Protein AF-A0A7S3K5I8-F1 (afdb_monomer_lite)

Sequence (157 aa):
KALQKANAELNGPHGTSAEDFRALAQNFQAIDLSEPVTDEIKFLVKHNAGICYMQAQDWRQAADSLNAAIDLKPDDSSLAPVQHDVGEALRQLEDYQGAEKAFERCMSMYDDSALPQHKYASLKGLVEAQIRQDKFDIALKNGDDLLTLAQTNDLPL

Structure (mmCIF, N/CA/C/O backbone):
data_AF-A0A7S3K5I8-F1
#
_entry.id   AF-A0A7S3K5I8-F1
#
loop_
_atom_site.group_PDB
_atom_site.id
_atom_site.type_symbol
_atom_site.label_atom_id
_atom_site.label_alt_id
_atom_site.label_comp_id
_atom_site.label_asym_id
_atom_site.label_entity_id
_atom_site.label_seq_id
_atom_site.pdbx_PDB_ins_code
_atom_site.Cartn_x
_atom_site.Cartn_y
_atom_site.Cartn_z
_atom_site.occupancy
_atom_site.B_iso_or_equiv
_atom_site.auth_seq_id
_atom_site.auth_comp_id
_atom_site.auth_asym_id
_atom_site.auth_atom_id
_atom_site.pdbx_PDB_model_num
ATOM 1 N N . LYS A 1 1 ? 20.338 -4.844 -15.526 1.00 81.81 1 LYS A N 1
ATOM 2 C CA . LYS A 1 1 ? 20.969 -3.518 -15.776 1.00 81.81 1 LYS A CA 1
ATOM 3 C C . LYS A 1 1 ? 19.973 -2.368 -15.600 1.00 81.81 1 LYS A C 1
ATOM 5 O O . LYS A 1 1 ? 20.269 -1.483 -14.815 1.00 81.81 1 LYS A O 1
ATOM 10 N N . ALA A 1 2 ? 18.801 -2.394 -16.250 1.00 89.19 2 ALA A N 1
ATOM 11 C CA . ALA A 1 2 ? 17.788 -1.336 -16.110 1.00 89.19 2 ALA A CA 1
ATOM 12 C C . ALA A 1 2 ? 17.287 -1.148 -14.661 1.00 89.19 2 ALA A C 1
ATOM 14 O O . ALA A 1 2 ? 17.374 -0.044 -14.141 1.00 89.19 2 ALA A O 1
ATOM 15 N N . LEU A 1 3 ? 16.911 -2.233 -13.967 1.00 91.75 3 LEU A N 1
ATOM 16 C CA . LEU A 1 3 ? 16.524 -2.179 -12.545 1.00 91.75 3 LEU A CA 1
ATOM 17 C C . LEU A 1 3 ? 17.611 -1.570 -11.643 1.00 91.75 3 LEU A C 1
ATOM 19 O O . LEU A 1 3 ? 17.323 -0.745 -10.787 1.00 91.75 3 LEU A O 1
ATOM 23 N N . GLN A 1 4 ? 18.878 -1.931 -11.858 1.00 92.75 4 GLN A N 1
ATOM 24 C CA . GLN A 1 4 ? 19.990 -1.369 -11.085 1.00 92.75 4 GLN A CA 1
ATOM 25 C C . GLN A 1 4 ? 20.123 0.145 -11.294 1.00 92.75 4 GLN A C 1
ATOM 27 O O . GLN A 1 4 ? 20.394 0.864 -10.339 1.00 92.75 4 GLN A O 1
ATOM 32 N N . LYS A 1 5 ? 19.919 0.627 -12.527 1.00 92.75 5 LYS A N 1
ATOM 33 C CA . LYS A 1 5 ? 19.929 2.058 -12.840 1.00 92.75 5 LYS A CA 1
ATOM 34 C C . LYS A 1 5 ? 18.771 2.782 -12.145 1.00 92.75 5 LYS A C 1
ATOM 36 O O . LYS A 1 5 ? 19.025 3.764 -11.463 1.00 92.75 5 LYS A O 1
ATOM 41 N N . ALA A 1 6 ? 17.547 2.261 -12.252 1.00 92.75 6 ALA A N 1
ATOM 42 C CA . ALA A 1 6 ? 16.378 2.843 -11.588 1.00 92.75 6 ALA A CA 1
ATOM 43 C C . ALA A 1 6 ? 16.550 2.886 -10.057 1.00 92.75 6 ALA A C 1
ATOM 45 O O . ALA A 1 6 ? 16.287 3.904 -9.427 1.00 92.75 6 ALA A O 1
ATOM 46 N N . ASN A 1 7 ? 17.106 1.827 -9.459 1.00 93.06 7 ASN A N 1
ATOM 47 C CA . ASN A 1 7 ? 17.434 1.814 -8.032 1.00 93.06 7 ASN A CA 1
ATOM 48 C C . ASN A 1 7 ? 18.534 2.822 -7.665 1.00 93.06 7 ASN A C 1
ATOM 50 O O . ASN A 1 7 ? 18.504 3.377 -6.571 1.00 93.06 7 ASN A O 1
ATOM 54 N N . ALA A 1 8 ? 19.519 3.050 -8.535 1.00 93.75 8 ALA A N 1
ATOM 55 C CA . ALA A 1 8 ? 20.555 4.050 -8.289 1.00 93.75 8 ALA A CA 1
ATOM 56 C C . ALA A 1 8 ? 19.997 5.479 -8.350 1.00 93.75 8 ALA A C 1
ATOM 58 O O . ALA A 1 8 ? 20.433 6.324 -7.579 1.00 93.75 8 ALA A O 1
ATOM 59 N N . GLU A 1 9 ? 19.029 5.736 -9.231 1.00 92.19 9 GLU A N 1
ATOM 60 C CA . GLU A 1 9 ? 18.313 7.015 -9.292 1.00 92.19 9 GLU A CA 1
ATOM 61 C C . GLU A 1 9 ? 17.446 7.221 -8.047 1.00 92.19 9 GLU A C 1
ATOM 63 O O . GLU A 1 9 ? 17.541 8.274 -7.428 1.00 92.19 9 GLU A O 1
ATOM 68 N N . LEU A 1 10 ? 16.692 6.198 -7.623 1.00 92.62 10 LEU A N 1
ATOM 69 C CA . LEU A 1 10 ? 15.864 6.242 -6.411 1.00 92.62 10 LEU A CA 1
ATOM 70 C C . LEU A 1 10 ? 16.678 6.468 -5.125 1.00 92.62 10 LEU A C 1
ATOM 72 O O . LEU A 1 10 ? 16.211 7.131 -4.215 1.00 92.62 10 LEU A O 1
ATOM 76 N N . ASN A 1 11 ? 17.885 5.906 -5.023 1.00 91.88 11 ASN A N 1
ATOM 77 C CA . ASN A 1 11 ? 18.753 6.100 -3.851 1.00 91.88 11 ASN A CA 1
ATOM 78 C C . ASN A 1 11 ? 19.731 7.278 -4.011 1.00 91.88 11 ASN A C 1
ATOM 80 O O . ASN A 1 11 ? 20.560 7.526 -3.133 1.00 91.88 11 ASN A O 1
ATOM 84 N N . GLY A 1 12 ? 19.705 7.942 -5.165 1.00 91.00 12 GLY A N 1
ATOM 85 C CA . GLY A 1 12 ? 20.601 9.031 -5.519 1.00 91.00 12 GLY A CA 1
ATOM 86 C C . GLY A 1 12 ? 19.991 10.405 -5.241 1.00 91.00 12 GLY A C 1
ATOM 87 O O . GLY A 1 12 ? 18.906 10.517 -4.678 1.00 91.00 12 GLY A O 1
ATOM 88 N N . PRO A 1 13 ? 20.679 11.486 -5.643 1.00 86.12 13 PRO A N 1
ATOM 89 C CA . PRO A 1 13 ? 20.098 12.817 -5.594 1.00 86.12 13 PRO A CA 1
ATOM 90 C C . PRO A 1 13 ? 18.950 12.921 -6.605 1.00 86.12 13 PRO A C 1
ATOM 92 O O . PRO A 1 13 ? 19.171 12.969 -7.815 1.00 86.12 13 PRO A O 1
ATOM 95 N N . HIS A 1 14 ? 17.732 12.999 -6.091 1.00 87.19 14 HIS A N 1
ATOM 96 C CA . HIS A 1 14 ? 16.523 13.370 -6.815 1.00 87.19 14 HIS A CA 1
ATOM 97 C C . HIS A 1 14 ? 15.796 14.456 -6.011 1.00 87.19 14 HIS A C 1
ATOM 99 O O . HIS A 1 14 ? 16.053 14.632 -4.816 1.00 87.19 14 HIS A O 1
ATOM 105 N N . GLY A 1 15 ? 14.918 15.228 -6.648 1.00 85.56 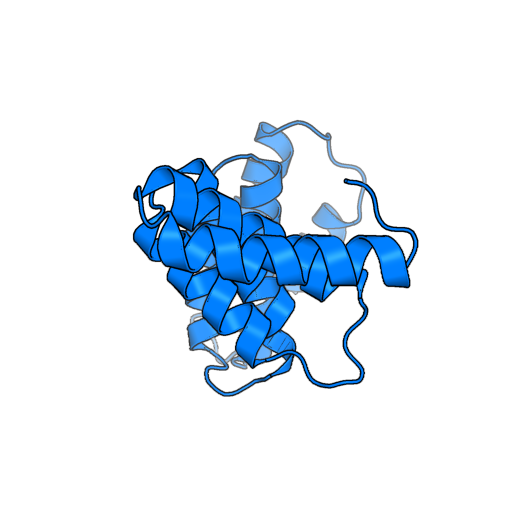15 GLY A N 1
ATOM 106 C CA . GLY A 1 15 ? 14.075 16.153 -5.897 1.00 85.56 15 GLY A CA 1
ATOM 107 C C . GLY A 1 15 ? 13.060 15.393 -5.033 1.00 85.56 15 GLY A C 1
ATOM 108 O O . GLY A 1 15 ? 12.836 14.195 -5.207 1.00 85.56 15 GLY A O 1
ATOM 109 N N . THR A 1 16 ? 12.476 16.072 -4.051 1.00 90.62 16 THR A N 1
ATOM 110 C CA . THR A 1 16 ? 11.491 15.478 -3.132 1.00 90.62 16 THR A CA 1
ATOM 111 C C . THR A 1 16 ? 10.058 15.852 -3.502 1.00 90.62 16 THR A C 1
ATOM 113 O O . THR A 1 16 ? 9.157 15.717 -2.675 1.00 90.62 16 THR A O 1
ATOM 116 N N . SER A 1 17 ? 9.838 16.393 -4.704 1.00 95.75 17 SER A N 1
ATOM 117 C CA . SER A 1 17 ? 8.501 16.758 -5.160 1.00 95.75 17 SER A CA 1
ATOM 118 C C . SER A 1 17 ? 7.729 15.528 -5.637 1.00 95.75 17 SER A C 1
ATOM 120 O O . SER A 1 17 ? 8.306 14.514 -6.032 1.00 95.75 17 SER A O 1
ATOM 122 N N . ALA A 1 18 ? 6.401 15.635 -5.664 1.00 94.88 18 ALA A N 1
ATOM 123 C CA . ALA A 1 18 ? 5.556 14.588 -6.226 1.00 94.88 18 ALA A CA 1
ATOM 124 C C . ALA A 1 18 ? 5.870 14.304 -7.710 1.00 94.88 18 ALA A C 1
ATOM 126 O O . ALA A 1 18 ? 5.710 13.177 -8.174 1.00 94.88 18 ALA A O 1
ATOM 127 N N . GLU A 1 19 ? 6.338 15.307 -8.459 1.00 96.50 19 GLU A N 1
ATOM 128 C CA . GLU A 1 19 ? 6.742 15.147 -9.859 1.00 96.50 19 GLU A CA 1
ATOM 129 C C . GLU A 1 19 ? 8.017 14.308 -9.990 1.00 96.50 19 GLU A C 1
ATOM 131 O O . GLU A 1 19 ? 8.074 13.427 -10.848 1.00 96.50 19 GLU A O 1
ATOM 136 N N . ASP A 1 20 ? 8.992 14.511 -9.099 1.00 95.94 20 ASP A N 1
ATOM 137 C CA . ASP A 1 20 ? 10.231 13.725 -9.069 1.00 95.94 20 ASP A CA 1
ATOM 138 C C . ASP A 1 20 ? 9.936 12.247 -8.793 1.00 95.94 20 ASP A C 1
ATOM 140 O O . ASP A 1 20 ? 10.411 11.358 -9.504 1.00 95.94 20 ASP A O 1
ATOM 144 N N . PHE A 1 21 ? 9.087 11.974 -7.800 1.00 97.62 21 PHE A N 1
ATOM 145 C CA . PHE A 1 21 ? 8.676 10.609 -7.482 1.00 97.62 21 PHE A CA 1
ATOM 146 C C . PHE A 1 21 ? 7.849 9.971 -8.602 1.00 97.62 21 PHE A C 1
ATOM 148 O O . PHE A 1 21 ? 8.050 8.796 -8.914 1.00 97.62 21 PHE A O 1
ATOM 155 N N . ARG A 1 22 ? 6.978 10.733 -9.276 1.00 97.69 22 ARG A N 1
ATOM 156 C CA . ARG A 1 22 ? 6.248 10.233 -10.451 1.00 97.69 22 ARG A CA 1
ATOM 157 C C . ARG A 1 22 ? 7.209 9.860 -11.584 1.00 97.69 22 ARG A C 1
ATOM 159 O O . ARG A 1 22 ? 7.020 8.820 -12.212 1.00 97.69 22 ARG A O 1
ATOM 166 N N . ALA A 1 23 ? 8.252 10.653 -11.820 1.00 97.00 23 ALA A N 1
ATOM 167 C CA . ALA A 1 23 ? 9.271 10.338 -12.820 1.00 97.00 23 ALA A CA 1
ATOM 168 C C . ALA A 1 23 ? 10.051 9.056 -12.466 1.00 97.00 23 ALA A C 1
ATOM 170 O O . ALA A 1 23 ? 10.243 8.194 -13.324 1.00 97.00 23 ALA A O 1
ATOM 171 N N . LEU A 1 24 ? 10.433 8.873 -11.196 1.00 97.50 24 LEU A N 1
ATOM 172 C CA . LEU A 1 24 ? 11.069 7.633 -10.729 1.00 97.50 24 LEU A CA 1
ATOM 173 C C . LEU A 1 24 ? 10.155 6.414 -10.924 1.00 97.50 24 LEU A C 1
ATOM 175 O O . LEU A 1 24 ? 10.603 5.377 -11.418 1.00 97.50 24 LEU A O 1
ATOM 179 N N . ALA A 1 25 ? 8.865 6.543 -10.606 1.00 97.81 25 ALA A N 1
ATOM 180 C CA . ALA A 1 25 ? 7.884 5.481 -10.814 1.00 97.81 25 ALA A CA 1
ATOM 181 C C . ALA A 1 25 ? 7.778 5.079 -12.297 1.00 97.81 25 ALA A C 1
ATOM 183 O O . ALA A 1 25 ? 7.777 3.891 -12.630 1.00 97.81 25 ALA A O 1
ATOM 184 N N . GLN A 1 26 ? 7.765 6.066 -13.196 1.00 97.12 26 GLN A N 1
ATOM 185 C CA . GLN A 1 26 ? 7.759 5.845 -14.643 1.00 97.12 26 GLN A CA 1
ATOM 186 C C . GLN A 1 26 ? 9.040 5.153 -15.128 1.00 97.12 26 GLN A C 1
ATOM 188 O O . GLN A 1 26 ? 8.963 4.272 -15.986 1.00 97.12 26 GLN A O 1
ATOM 193 N N . ASN A 1 27 ? 10.204 5.468 -14.548 1.00 96.75 27 ASN A N 1
ATOM 194 C CA . ASN A 1 27 ? 11.457 4.777 -14.866 1.00 96.75 27 ASN A CA 1
ATOM 195 C C . ASN A 1 27 ? 11.400 3.289 -14.497 1.00 96.75 27 ASN A C 1
ATOM 197 O O . ASN A 1 27 ? 11.899 2.460 -15.260 1.00 96.75 27 ASN A O 1
ATOM 201 N N . PHE A 1 28 ? 10.769 2.932 -13.372 1.00 97.62 28 PHE A N 1
ATOM 202 C CA . PHE A 1 28 ? 10.520 1.530 -13.027 1.00 97.62 28 PHE A CA 1
ATOM 203 C C . PHE A 1 28 ? 9.539 0.865 -14.000 1.00 97.62 28 PHE A C 1
ATOM 205 O O . PHE A 1 28 ? 9.824 -0.225 -14.492 1.00 97.62 28 PHE A O 1
ATOM 212 N N . GLN A 1 29 ? 8.418 1.514 -14.328 1.00 95.75 29 GLN A N 1
ATOM 213 C CA . GLN A 1 29 ? 7.423 0.964 -15.261 1.00 95.75 29 GLN A CA 1
ATOM 214 C C . GLN A 1 29 ? 7.957 0.784 -16.691 1.00 95.75 29 GLN A C 1
ATOM 216 O O . GLN A 1 29 ? 7.497 -0.105 -17.404 1.00 95.75 29 GLN A O 1
ATOM 221 N N . ALA A 1 30 ? 8.938 1.589 -17.107 1.00 95.69 30 ALA A N 1
ATOM 222 C CA . ALA A 1 30 ? 9.585 1.484 -18.414 1.00 95.69 30 ALA A CA 1
ATOM 223 C C . ALA A 1 30 ? 10.592 0.323 -18.521 1.00 95.69 30 ALA A C 1
ATOM 225 O O . ALA A 1 30 ? 11.150 0.091 -19.596 1.00 95.69 30 ALA A O 1
ATOM 226 N N . ILE A 1 31 ? 10.866 -0.400 -17.428 1.00 95.12 31 ILE A N 1
ATOM 227 C CA . ILE A 1 31 ? 11.729 -1.582 -17.464 1.00 95.12 31 ILE A CA 1
ATOM 228 C C . ILE A 1 31 ? 11.019 -2.680 -18.256 1.00 95.12 31 ILE A C 1
ATOM 230 O O . ILE A 1 31 ? 9.945 -3.141 -17.880 1.00 95.12 31 ILE A O 1
ATOM 234 N N . ASP A 1 32 ? 11.657 -3.133 -19.331 1.00 93.75 32 ASP A N 1
ATOM 235 C CA . ASP A 1 32 ? 11.181 -4.270 -20.109 1.00 93.75 32 ASP A CA 1
ATOM 236 C C . ASP A 1 32 ? 11.267 -5.567 -19.285 1.00 93.75 32 ASP A C 1
ATOM 238 O O . ASP A 1 32 ? 12.345 -5.978 -18.845 1.00 93.75 32 ASP A O 1
ATOM 242 N N . LEU A 1 33 ? 10.108 -6.187 -19.063 1.00 92.19 33 LEU A N 1
ATOM 243 C CA . LEU A 1 33 ? 9.934 -7.449 -18.338 1.00 92.19 33 LEU A CA 1
ATOM 244 C C . LEU A 1 33 ? 9.543 -8.610 -19.275 1.00 92.19 33 LEU A C 1
ATOM 246 O O . LEU A 1 33 ? 9.103 -9.650 -18.786 1.00 92.19 33 LEU A O 1
ATOM 250 N N . SER A 1 34 ? 9.639 -8.421 -20.600 1.00 86.81 34 SER A N 1
ATOM 251 C CA . SER A 1 34 ? 9.285 -9.433 -21.609 1.00 86.81 34 SER A CA 1
ATOM 252 C C . SER A 1 34 ? 10.371 -10.494 -21.815 1.00 86.81 34 SER A C 1
ATOM 254 O O . SER A 1 34 ? 10.059 -11.651 -22.099 1.00 86.81 34 SER A O 1
ATOM 256 N N . GLU A 1 35 ? 11.636 -10.125 -21.615 1.00 83.56 35 GLU A N 1
ATOM 257 C CA . GLU A 1 35 ? 12.758 -11.061 -21.522 1.00 83.56 35 GLU A CA 1
ATOM 258 C C . GLU A 1 35 ? 12.624 -11.943 -20.263 1.00 83.56 35 GLU A C 1
ATOM 260 O O . GLU A 1 35 ? 12.002 -11.525 -19.282 1.00 83.56 35 GLU A O 1
ATOM 265 N N . PRO A 1 36 ? 13.205 -13.160 -20.232 1.00 82.56 36 PRO A N 1
ATOM 266 C CA . PRO A 1 36 ? 13.068 -14.067 -19.097 1.00 82.56 36 PRO A CA 1
ATOM 267 C C . PRO A 1 36 ? 13.690 -13.470 -17.825 1.00 82.56 36 PRO A C 1
ATOM 269 O O . PRO A 1 36 ? 14.897 -13.537 -17.591 1.00 82.56 36 PRO A O 1
ATOM 272 N N . VAL A 1 37 ? 12.828 -12.901 -16.983 1.00 91.25 37 VAL A N 1
ATOM 273 C CA . VAL A 1 37 ? 13.130 -12.379 -15.648 1.00 91.25 37 VAL A CA 1
ATOM 274 C C . VAL A 1 37 ? 12.323 -13.138 -14.600 1.00 91.25 37 VAL A C 1
ATOM 276 O O . VAL A 1 37 ? 11.195 -13.570 -14.846 1.00 91.25 37 VAL A O 1
ATOM 279 N N . THR A 1 38 ? 12.907 -13.307 -13.417 1.00 94.12 38 THR A N 1
ATOM 280 C CA . THR A 1 38 ? 12.249 -13.985 -12.296 1.00 94.12 38 THR A CA 1
ATOM 281 C C . THR A 1 38 ? 11.090 -13.151 -11.754 1.00 94.12 38 THR A C 1
ATOM 283 O O . THR A 1 38 ? 11.093 -11.921 -11.861 1.00 94.12 38 THR A O 1
ATOM 286 N N . ASP A 1 39 ? 10.122 -13.804 -11.113 1.00 93.00 39 ASP A N 1
ATOM 287 C CA . ASP A 1 39 ? 9.018 -13.101 -10.450 1.00 93.00 39 ASP A CA 1
ATOM 288 C C . ASP A 1 39 ? 9.511 -12.204 -9.308 1.00 93.00 39 ASP A C 1
ATOM 290 O O . ASP A 1 39 ? 8.927 -11.156 -9.066 1.00 93.00 39 ASP A O 1
ATOM 294 N N . GLU A 1 40 ? 10.666 -12.519 -8.711 1.00 93.00 40 GLU A N 1
ATOM 295 C CA . GLU A 1 40 ? 11.382 -11.624 -7.795 1.00 93.00 40 GLU A CA 1
ATOM 296 C C . GLU A 1 40 ? 11.719 -10.273 -8.441 1.00 93.00 40 GLU A C 1
ATOM 298 O O . GLU A 1 40 ? 11.456 -9.215 -7.878 1.00 93.00 40 GLU A O 1
ATOM 303 N N . ILE A 1 41 ? 12.283 -10.283 -9.652 1.00 94.12 41 ILE A N 1
ATOM 304 C CA . ILE A 1 41 ? 12.645 -9.045 -10.352 1.00 94.12 41 ILE A CA 1
ATOM 305 C C . ILE A 1 41 ? 11.385 -8.267 -10.729 1.00 94.12 41 ILE A C 1
ATOM 307 O O . ILE A 1 41 ? 11.340 -7.051 -10.539 1.00 94.12 41 ILE A O 1
ATOM 311 N N . LYS A 1 42 ? 10.355 -8.954 -11.237 1.00 96.19 42 LYS A N 1
ATOM 312 C CA . LYS A 1 42 ? 9.072 -8.317 -11.565 1.00 96.19 42 LYS A CA 1
ATOM 313 C C . LYS A 1 42 ? 8.430 -7.703 -10.318 1.00 96.19 42 LYS A C 1
ATOM 315 O O . LYS A 1 42 ? 7.898 -6.599 -10.404 1.00 96.19 42 LYS A O 1
ATOM 320 N N . PHE A 1 43 ? 8.526 -8.388 -9.177 1.00 96.31 43 PHE A N 1
ATOM 321 C CA . PHE A 1 43 ? 8.026 -7.927 -7.889 1.00 96.31 43 PHE A CA 1
ATOM 322 C C . PHE A 1 43 ? 8.719 -6.629 -7.497 1.00 96.31 43 PHE A C 1
ATOM 324 O O . PHE A 1 43 ? 8.046 -5.623 -7.311 1.00 96.31 43 PHE A O 1
ATOM 331 N N . LEU A 1 44 ? 10.056 -6.617 -7.465 1.00 96.00 44 LEU A N 1
ATOM 332 C CA . LEU A 1 44 ? 10.834 -5.436 -7.084 1.00 96.00 44 LEU A CA 1
ATOM 333 C C . LEU A 1 44 ? 10.535 -4.231 -7.980 1.00 96.00 44 LEU A C 1
ATOM 335 O O . LEU A 1 44 ? 10.399 -3.116 -7.484 1.00 96.00 44 LEU A O 1
ATOM 339 N N . VAL A 1 45 ? 10.399 -4.446 -9.291 1.00 97.56 45 VAL A N 1
ATOM 340 C CA . VAL A 1 45 ? 10.057 -3.377 -10.240 1.00 97.56 45 VAL A CA 1
ATOM 341 C C . VAL A 1 45 ? 8.686 -2.776 -9.924 1.00 97.56 45 VAL A C 1
ATOM 343 O O . VAL A 1 45 ? 8.562 -1.557 -9.814 1.00 97.56 45 VAL A O 1
ATOM 346 N N . LYS A 1 46 ? 7.662 -3.617 -9.755 1.00 98.19 46 LYS A N 1
ATOM 347 C CA . LYS A 1 46 ? 6.286 -3.170 -9.493 1.00 98.19 46 LYS A CA 1
ATOM 348 C C . LYS A 1 46 ? 6.132 -2.551 -8.107 1.00 98.19 46 LYS A C 1
ATOM 350 O O . LYS A 1 46 ? 5.523 -1.494 -7.976 1.00 98.19 46 LYS A O 1
ATOM 355 N N . HIS A 1 47 ? 6.743 -3.165 -7.100 1.00 98.19 47 HIS A N 1
ATOM 356 C CA . HIS A 1 47 ? 6.772 -2.666 -5.734 1.00 98.19 47 HIS A CA 1
ATOM 357 C C . HIS A 1 47 ? 7.418 -1.279 -5.671 1.00 98.19 47 HIS A C 1
ATOM 359 O O . HIS A 1 47 ? 6.799 -0.338 -5.185 1.00 98.19 47 HIS A O 1
ATOM 365 N N . ASN A 1 48 ? 8.616 -1.107 -6.242 1.00 98.25 48 ASN A N 1
ATOM 366 C CA . ASN A 1 48 ? 9.311 0.182 -6.205 1.00 98.25 48 ASN A CA 1
ATOM 367 C C . ASN A 1 48 ? 8.565 1.272 -6.985 1.00 98.25 48 ASN A C 1
ATOM 369 O O . ASN A 1 48 ? 8.523 2.414 -6.527 1.00 98.25 48 ASN A O 1
ATOM 373 N N . ALA A 1 49 ? 7.930 0.931 -8.114 1.00 98.44 49 ALA A N 1
ATOM 374 C CA . ALA A 1 49 ? 7.028 1.852 -8.802 1.00 98.44 49 ALA A CA 1
ATOM 375 C C . ALA A 1 49 ? 5.862 2.276 -7.893 1.00 98.44 49 A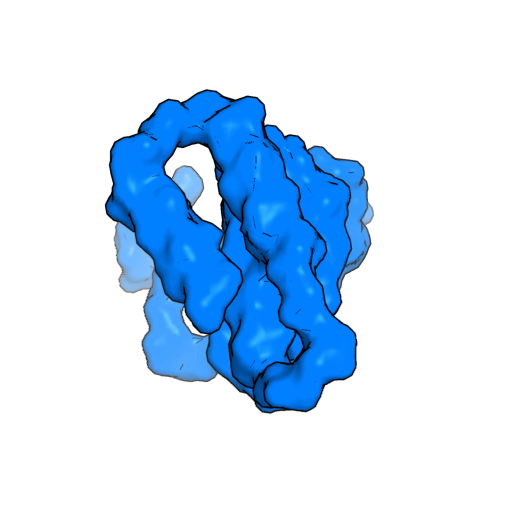LA A C 1
ATOM 377 O O . ALA A 1 49 ? 5.584 3.466 -7.774 1.00 98.44 49 ALA A O 1
ATOM 378 N N . GLY A 1 50 ? 5.230 1.318 -7.209 1.00 98.56 50 GLY A N 1
ATOM 379 C CA . GLY A 1 50 ? 4.150 1.564 -6.255 1.00 98.56 50 GLY A CA 1
ATOM 380 C C . GLY A 1 50 ? 4.552 2.502 -5.118 1.00 98.56 50 GLY A C 1
ATOM 381 O O . GLY A 1 50 ? 3.864 3.490 -4.878 1.00 98.56 50 GLY A O 1
ATOM 382 N N . ILE A 1 51 ? 5.706 2.268 -4.487 1.00 98.50 51 ILE A N 1
ATOM 383 C CA . ILE A 1 51 ? 6.243 3.151 -3.439 1.00 98.50 51 ILE A CA 1
ATOM 384 C C . ILE A 1 51 ? 6.514 4.560 -3.976 1.00 98.50 51 ILE A C 1
ATOM 386 O O . ILE A 1 51 ? 6.167 5.544 -3.327 1.00 98.50 51 ILE A O 1
ATOM 390 N N . CYS A 1 52 ? 7.086 4.689 -5.175 1.00 98.38 52 CYS A N 1
ATOM 391 C CA . CYS A 1 52 ? 7.285 6.002 -5.788 1.00 98.38 52 CYS A CA 1
ATOM 392 C C . CYS A 1 52 ? 5.942 6.711 -6.039 1.00 98.38 52 CYS A C 1
ATOM 394 O O . CYS A 1 52 ? 5.808 7.896 -5.748 1.00 98.38 52 CYS A O 1
ATOM 396 N N . TYR A 1 53 ? 4.913 5.995 -6.495 1.00 98.75 53 TYR A N 1
ATOM 397 C CA . TYR A 1 53 ? 3.576 6.569 -6.649 1.00 98.75 53 TYR A CA 1
ATOM 398 C C . TYR A 1 53 ? 2.923 6.961 -5.317 1.00 98.75 53 TYR A C 1
ATOM 400 O O . TYR A 1 53 ? 2.260 7.997 -5.275 1.00 98.75 53 TYR A O 1
ATOM 408 N N . MET A 1 54 ? 3.162 6.222 -4.226 1.00 98.56 54 MET A N 1
ATOM 409 C CA . MET A 1 54 ? 2.738 6.628 -2.876 1.00 98.56 54 MET A CA 1
ATOM 410 C C . MET A 1 54 ? 3.346 7.980 -2.491 1.00 98.56 54 MET A C 1
ATOM 412 O O . MET A 1 54 ? 2.634 8.883 -2.060 1.00 98.56 54 MET A O 1
ATOM 416 N N . GLN A 1 55 ? 4.654 8.156 -2.709 1.00 98.12 55 GLN A N 1
ATOM 417 C CA . GLN A 1 55 ? 5.344 9.424 -2.435 1.00 98.12 55 GLN A CA 1
ATOM 418 C C . GLN A 1 55 ? 4.871 10.558 -3.358 1.00 98.12 55 GLN A C 1
ATOM 420 O O . GLN A 1 55 ? 4.821 11.718 -2.955 1.00 98.12 55 GLN A O 1
ATOM 425 N N . ALA A 1 56 ? 4.468 10.226 -4.586 1.00 98.12 56 ALA A N 1
ATOM 426 C CA . ALA A 1 56 ? 3.853 11.162 -5.522 1.00 98.12 56 ALA A CA 1
ATOM 427 C C . ALA A 1 56 ? 2.375 11.475 -5.217 1.00 98.12 56 ALA A C 1
ATOM 429 O O . ALA A 1 56 ? 1.772 12.275 -5.937 1.00 98.12 56 ALA A O 1
ATOM 430 N N . GLN A 1 57 ? 1.787 10.840 -4.194 1.00 98.06 57 GLN A N 1
ATOM 431 C CA . GLN A 1 57 ? 0.355 10.883 -3.874 1.00 98.06 57 GLN A CA 1
ATOM 432 C C . GLN A 1 57 ? -0.545 10.467 -5.052 1.00 98.06 57 GLN A C 1
ATOM 434 O O . GLN A 1 57 ? -1.703 10.870 -5.159 1.00 98.06 57 GLN A O 1
ATOM 439 N N . ASP A 1 58 ? -0.013 9.647 -5.959 1.00 98.50 58 ASP A N 1
ATOM 440 C CA . ASP A 1 58 ? -0.739 9.082 -7.092 1.00 98.50 58 ASP A CA 1
ATOM 441 C C . ASP A 1 58 ? -1.345 7.739 -6.674 1.00 98.50 58 ASP A C 1
ATOM 443 O O . ASP A 1 58 ? -0.914 6.655 -7.071 1.00 98.50 58 ASP A O 1
ATOM 447 N N . TRP A 1 59 ? -2.326 7.823 -5.779 1.00 98.62 59 TRP A N 1
ATOM 448 C CA . TRP A 1 59 ? -2.855 6.678 -5.039 1.00 98.62 59 TRP A CA 1
ATOM 449 C C . TRP A 1 59 ? -3.400 5.569 -5.940 1.00 98.62 59 TRP A C 1
ATOM 451 O O . TRP A 1 59 ? -3.283 4.388 -5.623 1.00 98.62 59 TRP A O 1
ATOM 461 N N . ARG A 1 60 ? -3.959 5.934 -7.100 1.00 98.69 60 ARG A N 1
ATOM 462 C CA . ARG A 1 60 ? -4.461 4.963 -8.077 1.00 98.69 60 ARG A CA 1
ATOM 463 C C . ARG A 1 60 ? -3.323 4.136 -8.666 1.00 98.69 60 ARG A C 1
ATOM 465 O O . ARG A 1 60 ? -3.384 2.913 -8.618 1.00 98.69 60 ARG A O 1
ATOM 472 N N . GLN A 1 61 ? -2.275 4.793 -9.164 1.00 98.69 61 GLN A N 1
ATOM 473 C CA . GLN A 1 61 ? -1.111 4.103 -9.723 1.00 98.69 61 GLN A CA 1
ATOM 474 C C . GLN A 1 61 ? -0.326 3.331 -8.657 1.00 98.69 61 GLN A C 1
ATOM 476 O O . GLN A 1 61 ? 0.230 2.268 -8.954 1.00 98.69 61 GLN A O 1
ATOM 481 N N . ALA A 1 62 ? -0.310 3.830 -7.417 1.00 98.81 62 ALA A N 1
ATOM 482 C CA . ALA A 1 62 ? 0.262 3.128 -6.277 1.00 98.81 62 ALA A CA 1
ATOM 483 C C . ALA A 1 62 ? -0.463 1.802 -6.019 1.00 98.81 62 ALA A C 1
ATOM 485 O O . ALA A 1 62 ? 0.170 0.748 -6.070 1.00 98.81 62 ALA A O 1
ATOM 486 N N . ALA A 1 63 ? -1.787 1.838 -5.831 1.00 98.69 63 ALA A N 1
ATOM 487 C CA . ALA A 1 63 ? -2.592 0.642 -5.598 1.00 98.69 63 ALA A CA 1
ATOM 488 C C . ALA A 1 63 ? -2.462 -0.370 -6.750 1.00 98.69 63 ALA A C 1
ATOM 490 O O . ALA A 1 63 ? -2.247 -1.556 -6.500 1.00 98.69 63 ALA A O 1
ATOM 491 N N . ASP A 1 64 ? -2.524 0.085 -8.005 1.00 98.56 64 ASP A N 1
ATOM 492 C CA . ASP A 1 64 ? 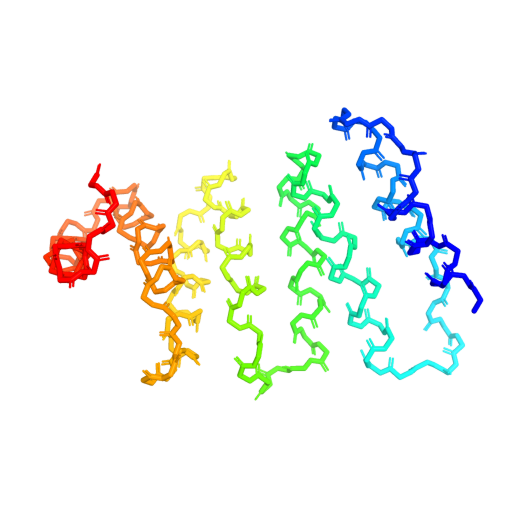-2.395 -0.788 -9.179 1.00 98.56 64 ASP A CA 1
ATOM 493 C C . ASP A 1 64 ? -1.014 -1.472 -9.229 1.00 98.56 64 ASP A C 1
ATOM 495 O O . ASP A 1 64 ? -0.909 -2.680 -9.459 1.00 98.56 64 ASP A O 1
ATOM 499 N N . SER A 1 65 ? 0.061 -0.719 -8.970 1.00 98.56 65 SER A N 1
ATOM 500 C CA . SER A 1 65 ? 1.432 -1.244 -9.009 1.00 98.56 65 SER A CA 1
ATOM 501 C C . SER A 1 65 ? 1.719 -2.209 -7.855 1.00 98.56 65 SER A C 1
ATOM 503 O O . SER A 1 65 ? 2.334 -3.254 -8.074 1.00 98.56 65 SER A O 1
ATOM 505 N N . LEU A 1 66 ? 1.257 -1.894 -6.641 1.00 98.69 66 LEU A N 1
ATOM 506 C CA . LEU A 1 66 ? 1.457 -2.730 -5.453 1.00 98.69 66 LEU A CA 1
ATOM 507 C C . LEU A 1 66 ? 0.642 -4.028 -5.525 1.00 98.69 66 LEU A C 1
ATOM 509 O O . LEU A 1 66 ? 1.185 -5.094 -5.236 1.00 98.69 66 LEU A O 1
ATOM 513 N N . ASN A 1 67 ? -0.611 -3.980 -5.993 1.00 98.44 67 ASN A N 1
ATOM 514 C CA . ASN A 1 67 ? -1.410 -5.189 -6.223 1.00 98.44 67 ASN A CA 1
ATOM 515 C C . ASN A 1 67 ? -0.754 -6.103 -7.263 1.00 98.44 67 ASN A C 1
ATOM 517 O O . ASN A 1 67 ? -0.581 -7.295 -7.023 1.00 98.44 67 ASN A O 1
ATOM 521 N N . ALA A 1 68 ? -0.266 -5.536 -8.370 1.00 97.81 68 ALA A N 1
ATOM 522 C CA . ALA A 1 68 ? 0.457 -6.315 -9.368 1.00 97.81 68 ALA A CA 1
ATOM 523 C C . ALA A 1 68 ? 1.787 -6.894 -8.837 1.00 97.81 68 ALA A C 1
ATOM 525 O O . ALA A 1 68 ? 2.302 -7.855 -9.411 1.00 97.81 68 ALA A O 1
ATOM 526 N N . ALA A 1 69 ? 2.380 -6.308 -7.788 1.00 97.94 69 ALA A N 1
ATOM 527 C CA . ALA A 1 69 ? 3.519 -6.895 -7.088 1.00 97.94 69 ALA A CA 1
ATOM 528 C C . ALA A 1 69 ? 3.071 -8.089 -6.227 1.00 97.94 69 ALA A C 1
ATOM 530 O O . ALA A 1 69 ? 3.657 -9.163 -6.333 1.00 97.94 69 ALA A O 1
ATOM 531 N N . ILE A 1 70 ? 2.006 -7.932 -5.436 1.00 97.19 70 ILE A N 1
ATOM 532 C CA . ILE A 1 70 ? 1.424 -8.996 -4.599 1.00 97.19 70 ILE A CA 1
ATOM 533 C C . ILE A 1 70 ? 1.065 -10.238 -5.431 1.00 97.19 70 ILE A C 1
ATOM 535 O O . ILE A 1 70 ? 1.391 -11.354 -5.024 1.00 97.19 70 ILE A O 1
ATOM 539 N N . ASP A 1 71 ? 0.486 -10.057 -6.621 1.00 96.62 71 ASP A N 1
ATOM 540 C CA . ASP A 1 71 ? 0.081 -11.151 -7.520 1.00 96.62 71 ASP A CA 1
ATOM 541 C C . ASP A 1 71 ? 1.238 -12.072 -7.950 1.00 96.62 71 ASP A C 1
ATOM 543 O O . ASP A 1 71 ? 1.015 -13.212 -8.357 1.00 96.62 71 ASP A O 1
ATOM 547 N N . LEU A 1 72 ? 2.486 -11.603 -7.860 1.00 95.94 72 LEU A N 1
ATOM 548 C CA . LEU A 1 72 ? 3.673 -12.394 -8.197 1.00 95.94 72 LEU A CA 1
ATOM 549 C C . LEU A 1 72 ? 4.104 -13.340 -7.070 1.00 95.94 72 LEU A C 1
ATOM 551 O O . LEU A 1 72 ? 4.897 -14.249 -7.312 1.00 95.94 72 LEU A O 1
ATOM 555 N N . LYS A 1 73 ? 3.620 -13.117 -5.843 1.00 93.00 73 LYS A N 1
ATOM 556 C CA . LYS A 1 73 ? 3.977 -13.889 -4.643 1.00 93.00 73 LYS A CA 1
ATOM 557 C C . LYS A 1 73 ? 2.768 -14.061 -3.700 1.00 93.00 73 LYS A C 1
ATOM 559 O O . LYS A 1 73 ? 2.857 -13.699 -2.530 1.00 93.00 73 LYS A O 1
ATOM 564 N N . PRO A 1 74 ? 1.636 -14.621 -4.162 1.00 85.88 74 PRO A N 1
ATOM 565 C CA . PRO A 1 74 ? 0.350 -14.546 -3.452 1.00 85.88 74 PRO A CA 1
ATOM 566 C C . PRO A 1 74 ? 0.331 -15.166 -2.038 1.00 85.88 74 PRO A C 1
ATOM 568 O O . PRO A 1 74 ? -0.498 -14.775 -1.212 1.00 85.88 74 PRO A O 1
ATOM 571 N N . ASP A 1 75 ? 1.257 -16.085 -1.747 1.00 86.00 75 ASP A N 1
ATOM 572 C CA . ASP A 1 75 ? 1.343 -16.823 -0.478 1.00 86.00 75 ASP A CA 1
ATOM 573 C C . ASP A 1 75 ? 2.516 -16.378 0.422 1.00 86.00 75 ASP A C 1
ATOM 575 O O . ASP A 1 75 ? 2.839 -17.046 1.404 1.00 86.00 75 ASP A O 1
ATOM 579 N N . ASP A 1 76 ? 3.181 -15.265 0.102 1.00 88.81 76 ASP A N 1
ATOM 580 C CA . ASP A 1 76 ? 4.342 -14.784 0.855 1.00 88.81 76 ASP A CA 1
ATOM 581 C C . ASP A 1 76 ? 3.920 -13.888 2.032 1.00 88.81 76 ASP A C 1
ATOM 583 O O . ASP A 1 76 ? 3.495 -12.745 1.849 1.00 88.81 76 ASP A O 1
ATOM 587 N N . SER A 1 77 ? 4.074 -14.388 3.263 1.00 83.62 77 SER A N 1
ATOM 588 C CA . SER A 1 77 ? 3.770 -13.647 4.498 1.00 83.62 77 SER A CA 1
ATOM 589 C C . SER A 1 77 ? 4.563 -12.341 4.652 1.00 83.62 77 SER A C 1
ATOM 591 O O . SER A 1 77 ? 4.128 -11.449 5.380 1.00 83.62 77 SER A O 1
ATOM 593 N N . SER A 1 78 ? 5.691 -12.175 3.948 1.00 88.19 78 SER A N 1
ATOM 594 C CA . SER A 1 78 ? 6.468 -10.927 3.963 1.00 88.19 78 SER A CA 1
ATOM 595 C C . SER A 1 78 ? 5.772 -9.758 3.254 1.00 88.19 78 SER A C 1
ATOM 597 O O . SER A 1 78 ? 6.226 -8.621 3.376 1.00 88.19 78 SER A O 1
ATOM 599 N N . LEU A 1 79 ? 4.640 -9.993 2.578 1.00 94.75 79 LEU A N 1
ATOM 600 C CA . LEU A 1 79 ? 3.851 -8.956 1.906 1.00 94.75 79 LEU A CA 1
ATOM 601 C C . LEU A 1 79 ? 2.977 -8.112 2.843 1.00 94.75 79 LEU A C 1
ATOM 603 O O . LEU A 1 79 ? 2.286 -7.215 2.360 1.00 94.75 79 LEU A O 1
ATOM 607 N N . ALA A 1 80 ? 2.997 -8.348 4.159 1.00 95.38 80 ALA A N 1
ATOM 608 C CA . ALA A 1 80 ? 2.203 -7.561 5.104 1.00 95.38 80 ALA A CA 1
ATOM 609 C C . ALA A 1 80 ? 2.399 -6.032 4.938 1.00 95.38 80 ALA A C 1
ATOM 611 O O . ALA A 1 80 ? 1.395 -5.326 4.850 1.00 95.38 80 ALA A O 1
ATOM 612 N N . PRO A 1 81 ? 3.628 -5.487 4.802 1.00 95.81 81 PRO A N 1
ATOM 613 C CA . PRO A 1 81 ? 3.824 -4.055 4.553 1.00 95.81 81 PRO A CA 1
ATOM 614 C C . PRO A 1 81 ? 3.248 -3.592 3.207 1.00 95.81 81 PRO A C 1
ATOM 616 O O . PRO A 1 81 ? 2.653 -2.526 3.126 1.00 95.81 81 PRO A O 1
ATOM 619 N N . VAL A 1 82 ? 3.337 -4.421 2.163 1.00 97.75 82 VAL A N 1
ATOM 620 C CA . VAL A 1 82 ? 2.788 -4.094 0.835 1.00 97.75 82 VAL A CA 1
ATOM 621 C C . VAL A 1 82 ? 1.257 -4.015 0.885 1.00 97.75 82 VAL A C 1
ATOM 623 O O . VAL A 1 82 ? 0.659 -3.126 0.289 1.00 97.75 82 VAL A O 1
ATOM 626 N N . GLN A 1 83 ? 0.613 -4.912 1.640 1.00 98.06 83 GLN A N 1
ATOM 627 C CA . GLN A 1 83 ? -0.834 -4.876 1.887 1.00 98.06 83 GLN A CA 1
ATOM 628 C C . GLN A 1 83 ? -1.255 -3.634 2.686 1.00 98.06 83 GLN A C 1
ATOM 630 O O . GLN A 1 83 ? -2.299 -3.052 2.401 1.00 98.06 83 GLN A O 1
ATOM 635 N N . HIS A 1 84 ? -0.439 -3.197 3.653 1.00 98.38 84 HIS A N 1
ATOM 636 C CA . HIS A 1 84 ? -0.660 -1.927 4.350 1.00 98.38 84 HIS A CA 1
ATOM 637 C C . HIS A 1 84 ? -0.644 -0.746 3.371 1.00 98.38 84 HIS A C 1
ATOM 639 O O . HIS A 1 84 ? -1.574 0.058 3.377 1.00 98.38 84 HIS A O 1
ATOM 645 N N . ASP A 1 85 ? 0.361 -0.675 2.494 1.00 98.62 85 ASP A N 1
ATOM 646 C CA . ASP A 1 85 ? 0.487 0.412 1.517 1.00 98.62 85 ASP A CA 1
ATOM 647 C C . ASP A 1 85 ? -0.675 0.426 0.510 1.00 98.62 85 ASP A C 1
ATOM 649 O O . ASP A 1 85 ? -1.177 1.495 0.158 1.00 98.62 85 ASP A O 1
ATOM 653 N N . VAL A 1 86 ? -1.166 -0.749 0.090 1.00 98.75 86 VAL A N 1
ATOM 654 C CA . VAL A 1 86 ? -2.406 -0.859 -0.703 1.00 98.75 86 VAL A CA 1
ATOM 655 C C . VAL A 1 86 ? -3.599 -0.306 0.077 1.00 98.75 86 VAL A C 1
ATOM 657 O O . VAL A 1 86 ? -4.385 0.461 -0.478 1.00 98.75 86 VAL A O 1
ATOM 660 N N . GLY A 1 87 ? -3.731 -0.661 1.358 1.00 98.75 87 GLY A N 1
ATOM 661 C CA . GLY A 1 87 ? -4.790 -0.148 2.225 1.00 98.75 87 GLY A CA 1
ATOM 662 C C . GLY A 1 87 ? -4.763 1.373 2.343 1.00 98.75 87 GLY A C 1
ATOM 663 O O . GLY A 1 87 ? -5.800 2.018 2.197 1.00 98.75 87 GLY A O 1
ATOM 664 N N . GLU A 1 88 ? -3.579 1.957 2.521 1.00 98.81 88 GLU A N 1
ATOM 665 C CA . GLU A 1 88 ? -3.405 3.406 2.596 1.00 98.81 88 GLU A CA 1
ATOM 666 C C . GLU A 1 88 ? -3.746 4.091 1.268 1.00 98.81 88 GLU A C 1
ATOM 668 O O . GLU A 1 88 ? -4.514 5.054 1.255 1.00 98.81 88 GLU A O 1
ATOM 673 N N . ALA A 1 89 ? -3.267 3.561 0.140 1.00 98.81 89 ALA A N 1
ATOM 674 C CA . ALA A 1 89 ? -3.613 4.079 -1.180 1.00 98.81 89 ALA A CA 1
ATOM 675 C C . ALA A 1 89 ? -5.135 4.066 -1.421 1.00 98.81 89 ALA A C 1
ATOM 677 O O . ALA A 1 89 ? -5.711 5.058 -1.869 1.00 98.81 89 ALA A O 1
ATOM 678 N N . LEU A 1 90 ? -5.812 2.965 -1.082 1.00 98.88 90 LEU A N 1
ATOM 679 C CA . LEU A 1 90 ? -7.264 2.835 -1.236 1.00 98.88 90 LEU A CA 1
ATOM 680 C C . LEU A 1 90 ? -8.031 3.761 -0.285 1.00 98.88 90 LEU A C 1
ATOM 682 O O . LEU A 1 90 ? -9.018 4.374 -0.692 1.00 98.88 90 LEU A O 1
ATOM 686 N N . ARG A 1 91 ? -7.548 3.943 0.950 1.00 98.69 91 ARG A N 1
ATOM 687 C CA . ARG A 1 91 ? -8.131 4.873 1.928 1.00 98.69 91 ARG A CA 1
ATOM 688 C C . ARG A 1 91 ? -8.083 6.317 1.424 1.00 98.69 91 ARG A C 1
ATOM 690 O O . ARG A 1 91 ? -9.067 7.041 1.569 1.00 98.69 91 ARG A O 1
ATOM 697 N N . GLN A 1 92 ? -6.973 6.718 0.800 1.00 98.56 92 GLN A N 1
ATOM 698 C CA . GLN A 1 92 ? -6.805 8.042 0.185 1.00 98.56 92 GLN A CA 1
ATOM 699 C C . GLN A 1 92 ? -7.678 8.239 -1.064 1.00 98.56 92 GLN A C 1
ATOM 701 O O . GLN A 1 92 ? -8.077 9.361 -1.370 1.00 98.56 92 GLN A O 1
ATOM 706 N N . LEU A 1 93 ? -8.013 7.155 -1.768 1.00 98.56 93 LEU A N 1
ATOM 707 C CA . LEU A 1 93 ? -8.993 7.147 -2.863 1.00 98.56 93 LEU A CA 1
ATOM 708 C C . LEU A 1 93 ? -10.451 7.102 -2.379 1.00 98.56 93 LEU A C 1
ATOM 710 O O . LEU A 1 93 ? -11.357 7.049 -3.207 1.00 98.56 93 LEU A O 1
ATOM 714 N N . GLU A 1 94 ? -10.673 7.088 -1.064 1.00 98.44 94 GLU A N 1
ATOM 715 C CA . GLU A 1 94 ? -11.976 6.881 -0.426 1.00 98.44 94 GLU A CA 1
ATOM 716 C C . GLU A 1 94 ? -12.645 5.531 -0.764 1.00 98.44 94 GLU A C 1
ATOM 718 O O . GLU A 1 94 ? -13.832 5.331 -0.502 1.00 98.44 94 GLU A O 1
ATOM 723 N N . ASP A 1 95 ? -11.883 4.559 -1.278 1.00 98.75 95 ASP A N 1
ATOM 724 C CA . ASP A 1 95 ? -12.320 3.167 -1.403 1.00 98.75 95 ASP A CA 1
ATOM 725 C C . ASP A 1 95 ? -12.134 2.453 -0.060 1.00 98.75 95 ASP A C 1
ATOM 727 O O . ASP A 1 95 ? -11.228 1.642 0.148 1.00 98.75 95 ASP A O 1
ATOM 731 N N . TYR A 1 96 ? -13.000 2.793 0.893 1.00 98.75 96 TYR A N 1
ATOM 732 C CA . TYR A 1 96 ? -12.912 2.272 2.256 1.00 98.75 96 TYR A CA 1
ATOM 733 C C . TYR A 1 96 ? -13.160 0.767 2.338 1.00 98.75 96 TYR A C 1
ATOM 735 O O . TYR A 1 96 ? -12.579 0.103 3.194 1.00 98.75 96 TYR A O 1
ATOM 743 N N . GLN A 1 97 ? -13.970 0.214 1.433 1.00 98.69 97 GLN A N 1
ATOM 744 C CA . GLN A 1 97 ? -14.198 -1.226 1.375 1.00 98.69 97 GLN A CA 1
ATOM 745 C C . GLN A 1 97 ? -12.933 -1.965 0.914 1.00 98.69 97 GLN A C 1
ATOM 747 O O . GLN A 1 97 ? -12.600 -3.021 1.456 1.00 98.69 97 GLN A O 1
ATOM 752 N N . GLY A 1 98 ? -12.237 -1.438 -0.096 1.00 98.62 98 GLY A N 1
ATOM 753 C CA . GLY A 1 98 ? -10.950 -1.964 -0.536 1.00 98.62 98 GLY A CA 1
ATOM 754 C C . GLY A 1 98 ? -9.871 -1.814 0.539 1.00 98.62 98 GLY A C 1
ATOM 755 O O . GLY A 1 98 ? -9.158 -2.776 0.827 1.00 98.62 98 GLY A O 1
ATOM 756 N N . ALA A 1 99 ? -9.805 -0.645 1.181 1.00 98.81 99 ALA A N 1
ATOM 757 C CA . ALA A 1 99 ? -8.852 -0.360 2.250 1.00 98.81 99 ALA A CA 1
ATOM 758 C C . ALA A 1 99 ? -9.010 -1.315 3.442 1.00 98.81 99 ALA A C 1
ATOM 760 O O . ALA A 1 99 ? -8.028 -1.900 3.892 1.00 98.81 99 ALA A O 1
ATOM 761 N N . GLU A 1 100 ? -10.245 -1.530 3.909 1.00 98.75 100 GLU A N 1
ATOM 762 C CA . GLU A 1 100 ? -10.559 -2.483 4.981 1.00 98.75 100 GLU A CA 1
ATOM 763 C C . GLU A 1 100 ? -10.013 -3.879 4.662 1.00 98.75 100 GLU A C 1
ATOM 765 O O . GLU A 1 100 ? -9.264 -4.435 5.461 1.00 98.75 100 GLU A O 1
ATOM 770 N N . LYS A 1 101 ? -10.291 -4.409 3.463 1.00 98.56 101 LYS A N 1
ATOM 771 C CA . LYS A 1 101 ? -9.800 -5.734 3.048 1.00 98.56 101 LYS A CA 1
ATOM 772 C C . LYS A 1 101 ? -8.274 -5.816 3.031 1.00 98.56 101 LYS A C 1
ATOM 774 O O . LYS A 1 101 ? -7.711 -6.832 3.436 1.00 98.56 101 LYS A O 1
ATOM 779 N N . ALA A 1 102 ? -7.605 -4.774 2.545 1.00 98.44 102 ALA A N 1
ATOM 780 C CA . ALA A 1 102 ? -6.148 -4.731 2.479 1.00 98.44 102 ALA A CA 1
ATOM 781 C C . ALA A 1 102 ? -5.520 -4.671 3.884 1.00 98.44 102 ALA A C 1
ATOM 783 O O . ALA A 1 102 ? -4.597 -5.433 4.181 1.00 98.44 102 ALA A O 1
ATOM 784 N N . PHE A 1 103 ? -6.071 -3.855 4.790 1.00 98.62 103 PHE A N 1
ATOM 785 C CA . PHE A 1 103 ? -5.618 -3.807 6.182 1.00 98.62 103 PHE A CA 1
ATOM 786 C C . PHE A 1 103 ? -5.911 -5.105 6.944 1.00 98.62 103 PHE A C 1
ATOM 788 O O . PHE A 1 103 ? -5.052 -5.570 7.692 1.00 98.62 103 PHE A O 1
ATOM 795 N N . GLU A 1 104 ? -7.062 -5.746 6.728 1.00 97.94 104 GLU A N 1
ATOM 796 C CA . GLU A 1 104 ? -7.359 -7.073 7.287 1.00 97.94 104 GLU A CA 1
ATOM 797 C C . GLU A 1 104 ? -6.362 -8.123 6.790 1.00 97.94 104 GLU A C 1
ATOM 799 O O . GLU A 1 104 ? -5.837 -8.914 7.580 1.00 97.94 104 GLU A O 1
ATOM 804 N N . ARG A 1 105 ? -6.045 -8.111 5.487 1.00 96.44 105 ARG A N 1
ATOM 805 C CA . ARG A 1 105 ? -5.050 -9.020 4.915 1.00 96.44 105 ARG A CA 1
ATOM 806 C C . ARG A 1 105 ? -3.676 -8.776 5.526 1.00 96.44 105 ARG A C 1
ATOM 808 O O . ARG A 1 105 ? -3.056 -9.738 5.968 1.00 96.44 105 ARG A O 1
ATOM 815 N N . CYS A 1 106 ? -3.246 -7.520 5.624 1.00 96.94 106 CYS A N 1
ATOM 816 C CA . CYS A 1 106 ? -2.023 -7.122 6.316 1.00 96.94 106 CYS A CA 1
ATOM 817 C C . CYS A 1 106 ? -1.975 -7.675 7.752 1.00 96.94 106 CYS A C 1
ATOM 819 O O . CYS A 1 106 ? -1.034 -8.380 8.114 1.00 96.94 106 CYS A O 1
ATOM 821 N N . MET A 1 107 ? -3.027 -7.436 8.543 1.00 95.88 107 MET A N 1
ATOM 822 C CA . MET A 1 107 ? -3.116 -7.895 9.932 1.00 95.88 107 MET A CA 1
ATOM 823 C C . MET A 1 107 ? -3.092 -9.421 10.055 1.00 95.88 107 MET A C 1
ATOM 825 O O . MET A 1 107 ? -2.478 -9.942 10.981 1.00 95.88 107 MET A O 1
ATOM 829 N N . SER A 1 108 ? -3.693 -10.147 9.106 1.00 94.94 108 SER A N 1
ATOM 830 C CA . SER A 1 108 ? -3.680 -11.618 9.089 1.00 94.94 108 SER A CA 1
ATOM 831 C C . SER A 1 108 ? -2.298 -12.234 8.836 1.00 94.94 108 SER A C 1
ATOM 833 O O . SER A 1 108 ? -2.100 -13.416 9.105 1.00 94.94 108 SER A O 1
ATOM 835 N N . MET A 1 109 ? -1.354 -11.451 8.303 1.00 94.31 109 MET A N 1
ATOM 836 C CA . MET A 1 109 ? 0.006 -11.896 7.975 1.00 94.31 109 MET A CA 1
ATOM 837 C C . MET A 1 109 ? 0.997 -11.627 9.109 1.00 94.31 109 MET A C 1
ATOM 839 O O . MET A 1 109 ? 2.096 -12.179 9.103 1.00 94.31 109 MET A O 1
ATOM 843 N N . TYR A 1 110 ? 0.627 -10.793 10.083 1.00 92.69 110 TYR A N 1
ATOM 844 C CA . TYR A 1 110 ? 1.458 -10.547 11.250 1.00 92.69 110 TYR A CA 1
ATOM 845 C C . TYR A 1 110 ? 1.370 -11.702 12.247 1.00 92.69 110 TYR A C 1
ATOM 847 O O . TYR A 1 110 ? 0.300 -12.019 12.761 1.00 92.69 110 TYR A O 1
ATOM 855 N N . ASP A 1 111 ? 2.522 -12.274 12.581 1.00 88.81 111 ASP A N 1
ATOM 856 C CA . ASP A 1 111 ? 2.671 -13.201 13.698 1.00 88.81 111 ASP A CA 1
ATOM 857 C C . ASP A 1 111 ? 3.027 -12.455 15.001 1.00 88.81 111 ASP A C 1
ATOM 859 O O . ASP A 1 111 ? 2.985 -11.219 15.084 1.00 88.81 111 ASP A O 1
ATOM 863 N N . ASP A 1 112 ? 3.364 -13.198 16.053 1.00 85.25 112 ASP A N 1
ATOM 864 C CA . ASP A 1 112 ? 3.752 -12.631 17.349 1.00 85.25 112 ASP A CA 1
ATOM 865 C C . ASP A 1 112 ? 5.096 -11.881 17.313 1.00 85.25 112 ASP A C 1
ATOM 867 O O . ASP A 1 112 ? 5.387 -11.112 18.227 1.00 85.25 112 ASP A O 1
ATOM 871 N N . SER A 1 113 ? 5.904 -12.057 16.261 1.00 88.31 113 SER A N 1
ATOM 872 C CA . SER A 1 113 ? 7.188 -11.366 16.089 1.00 88.31 113 SER A CA 1
ATOM 873 C C . SER A 1 113 ? 7.058 -9.997 15.419 1.00 88.31 113 SER A C 1
ATOM 875 O O . SER A 1 113 ? 7.975 -9.174 15.502 1.00 88.31 113 SER A O 1
ATOM 877 N N . ALA A 1 114 ? 5.924 -9.729 14.764 1.00 91.25 114 ALA A N 1
ATOM 878 C CA . ALA A 1 114 ? 5.683 -8.459 14.098 1.00 91.25 114 ALA A CA 1
ATOM 879 C C . ALA A 1 114 ? 5.684 -7.293 15.095 1.00 91.25 114 ALA A C 1
ATOM 881 O O . ALA A 1 114 ? 5.021 -7.321 16.135 1.00 91.25 114 ALA A O 1
ATOM 882 N N . LEU A 1 115 ? 6.421 -6.242 14.734 1.00 92.62 115 LEU A N 1
ATOM 883 C CA . LEU A 1 115 ? 6.617 -5.084 15.593 1.00 92.62 115 LEU A CA 1
ATOM 884 C C . LEU A 1 115 ? 5.272 -4.401 15.920 1.00 92.62 115 LEU A C 1
ATOM 886 O O . LEU A 1 115 ? 4.474 -4.174 15.001 1.00 92.62 115 LEU A O 1
ATOM 890 N N . PRO A 1 116 ? 5.022 -4.023 17.190 1.00 94.81 116 PRO A N 1
ATOM 891 C CA . PRO A 1 116 ? 3.756 -3.424 17.614 1.00 94.81 116 PRO A CA 1
ATOM 892 C C . PRO A 1 116 ? 3.333 -2.213 16.781 1.00 94.81 116 PRO A C 1
ATOM 894 O O . PRO A 1 116 ? 2.160 -2.082 16.440 1.00 94.81 116 PRO A O 1
ATOM 897 N N . GLN A 1 117 ? 4.283 -1.367 16.376 1.00 94.06 117 GLN A N 1
ATOM 898 C CA . GLN A 1 117 ? 4.011 -0.196 15.543 1.00 94.06 117 GLN A CA 1
ATOM 899 C C . GLN A 1 117 ? 3.440 -0.542 14.158 1.00 94.06 117 GLN A C 1
ATOM 901 O O . GLN A 1 117 ? 2.642 0.225 13.626 1.00 94.06 117 GLN A O 1
ATOM 906 N N . HIS A 1 118 ? 3.799 -1.694 13.579 1.00 94.25 118 HIS A N 1
ATOM 907 C CA . HIS A 1 118 ? 3.262 -2.126 12.285 1.00 94.25 118 HIS A CA 1
ATOM 908 C C . HIS A 1 118 ? 1.807 -2.585 12.428 1.00 94.25 118 HIS A C 1
ATOM 910 O O . HIS A 1 118 ? 0.940 -2.144 11.674 1.00 94.25 118 HIS A O 1
ATOM 916 N N . LYS A 1 119 ? 1.524 -3.398 13.458 1.00 95.50 119 LYS A N 1
ATOM 917 C CA . LYS A 1 119 ? 0.152 -3.800 13.808 1.00 95.50 119 LYS A CA 1
ATOM 918 C C . LYS A 1 119 ? -0.717 -2.574 14.090 1.00 95.50 119 LYS A C 1
ATOM 920 O O . LYS A 1 119 ? -1.829 -2.481 13.585 1.00 95.50 119 LYS A O 1
ATOM 925 N N . TYR A 1 120 ? -0.185 -1.614 14.845 1.00 96.56 120 TYR A N 1
ATOM 926 C CA . TYR A 1 120 ? -0.880 -0.378 15.189 1.00 96.56 120 TYR A CA 1
ATOM 927 C C . TYR A 1 120 ? -1.243 0.443 13.947 1.00 96.56 120 TYR A C 1
ATOM 929 O O . TYR A 1 120 ? -2.396 0.838 13.801 1.00 96.56 120 TYR A O 1
ATOM 937 N N . ALA A 1 121 ? -0.296 0.664 13.029 1.00 96.50 121 ALA A N 1
ATOM 938 C CA . ALA A 1 121 ? -0.544 1.451 11.823 1.00 96.50 121 ALA A CA 1
ATOM 939 C C . ALA A 1 121 ? -1.663 0.845 10.956 1.00 96.50 121 ALA A C 1
ATOM 941 O O . ALA A 1 121 ? -2.581 1.557 10.545 1.00 96.50 121 ALA A O 1
ATOM 942 N N . SER A 1 122 ? -1.631 -0.470 10.725 1.00 97.25 122 SER A N 1
ATOM 943 C CA . SER A 1 122 ? -2.661 -1.164 9.941 1.00 97.25 122 SER A CA 1
ATOM 944 C C . SER A 1 122 ? -4.009 -1.225 10.655 1.00 97.25 122 SER A C 1
ATOM 946 O O . SER A 1 122 ? -5.041 -1.007 10.024 1.00 97.25 122 SER A O 1
ATOM 948 N N . LEU A 1 123 ? -4.024 -1.470 11.970 1.00 97.44 123 LEU A N 1
ATOM 949 C CA . LEU A 1 123 ? -5.259 -1.493 12.756 1.00 97.44 123 LEU A CA 1
ATOM 950 C C . LEU A 1 123 ? -5.919 -0.110 12.815 1.00 97.44 123 LEU A C 1
ATOM 952 O O . LEU A 1 123 ? -7.139 -0.008 12.719 1.00 97.44 123 LEU A O 1
ATOM 956 N N . LYS A 1 124 ? -5.126 0.963 12.891 1.00 98.00 124 LYS A N 1
ATOM 957 C CA . LYS A 1 124 ? -5.632 2.335 12.800 1.00 98.00 124 LYS A CA 1
ATOM 958 C C . LYS A 1 124 ? -6.306 2.594 11.453 1.00 98.00 124 LYS A C 1
ATOM 960 O O . LYS A 1 124 ? -7.448 3.048 11.428 1.00 98.00 124 LYS A O 1
ATOM 965 N N . GLY A 1 125 ? -5.637 2.255 10.349 1.00 98.00 125 GLY A N 1
ATOM 966 C CA . GLY A 1 125 ? -6.210 2.376 9.006 1.00 98.00 125 GLY A CA 1
ATOM 967 C C . GLY A 1 125 ? -7.502 1.566 8.840 1.00 98.00 125 GLY A C 1
ATOM 968 O O . GLY A 1 125 ? -8.471 2.060 8.262 1.00 98.00 125 GLY A O 1
ATOM 969 N N . LEU A 1 126 ? -7.550 0.361 9.418 1.00 98.50 126 LEU A N 1
ATOM 970 C CA . LEU A 1 126 ? -8.736 -0.495 9.442 1.00 98.50 126 LEU A CA 1
ATOM 971 C C . LEU A 1 126 ? -9.910 0.162 10.181 1.00 98.50 126 LEU A C 1
ATOM 973 O O . LEU A 1 126 ? -11.008 0.245 9.632 1.00 98.50 126 LEU A O 1
ATOM 977 N N . VAL A 1 127 ? -9.679 0.660 11.399 1.00 98.38 127 VAL A N 1
ATOM 978 C CA . VAL A 1 127 ? -10.703 1.352 12.199 1.00 98.38 127 VAL A CA 1
ATOM 979 C C . VAL A 1 127 ? -11.219 2.589 11.463 1.00 98.38 127 VAL A C 1
ATOM 981 O O . VAL A 1 127 ? -12.431 2.778 11.359 1.00 98.38 127 VAL A O 1
ATOM 984 N N . GLU A 1 128 ? -10.331 3.408 10.890 1.00 98.25 128 GLU A N 1
ATOM 985 C CA . GLU A 1 128 ? -10.724 4.580 10.097 1.00 98.25 128 GLU A CA 1
ATOM 986 C C . GLU A 1 128 ? -11.598 4.191 8.895 1.00 98.25 128 GLU A C 1
ATOM 988 O O . GLU A 1 128 ? -12.651 4.795 8.672 1.00 98.25 128 GLU A O 1
ATOM 993 N N . ALA A 1 129 ? -11.204 3.159 8.142 1.00 98.50 129 ALA A N 1
ATOM 994 C CA . ALA A 1 129 ? -11.973 2.662 7.005 1.00 98.50 129 ALA A CA 1
ATOM 995 C C . ALA A 1 129 ? -13.351 2.120 7.425 1.00 98.50 129 ALA A C 1
ATOM 997 O O . ALA A 1 129 ? -14.330 2.301 6.702 1.00 98.50 129 ALA A O 1
ATOM 998 N N . GLN A 1 130 ? -13.456 1.487 8.595 1.00 98.62 130 GLN A N 1
ATOM 999 C CA . GLN A 1 130 ? -14.723 0.990 9.138 1.00 98.62 130 GLN A CA 1
ATOM 1000 C C . GLN A 1 130 ? -15.645 2.127 9.590 1.00 98.62 130 GLN A C 1
ATOM 1002 O O . GLN A 1 130 ? -16.839 2.092 9.295 1.00 98.62 130 GLN A O 1
ATOM 1007 N N . ILE A 1 131 ? -15.099 3.166 10.233 1.00 98.44 131 ILE A N 1
ATOM 1008 C CA . ILE A 1 131 ? -15.851 4.374 10.606 1.00 98.44 131 ILE A CA 1
ATOM 1009 C C . ILE A 1 131 ? -16.410 5.064 9.361 1.00 98.44 131 ILE A C 1
ATOM 1011 O O . ILE A 1 131 ? -17.583 5.422 9.341 1.00 98.44 131 ILE A O 1
ATOM 1015 N N . ARG A 1 132 ? -15.608 5.215 8.298 1.00 98.44 132 ARG A N 1
ATOM 1016 C CA . ARG A 1 132 ? -16.059 5.836 7.037 1.00 98.44 132 ARG A CA 1
ATOM 1017 C C . ARG A 1 132 ? -17.124 5.019 6.294 1.00 98.44 132 ARG A C 1
ATOM 1019 O O . ARG A 1 132 ? -17.777 5.559 5.408 1.00 98.44 132 ARG A O 1
ATOM 1026 N N . GLN A 1 133 ? -17.298 3.749 6.657 1.00 98.25 133 GLN A N 1
ATOM 1027 C CA . GLN A 1 133 ? -18.360 2.864 6.171 1.00 98.25 133 GLN A CA 1
ATOM 1028 C C . GLN A 1 133 ? -19.545 2.744 7.148 1.00 98.25 133 GLN A C 1
ATOM 1030 O O . GLN A 1 133 ? -20.395 1.878 6.948 1.00 98.25 133 GLN A O 1
ATOM 1035 N N . ASP A 1 134 ? -19.589 3.540 8.223 1.00 98.38 134 ASP A N 1
ATOM 1036 C CA . ASP A 1 134 ? -20.596 3.471 9.294 1.00 98.38 134 ASP A CA 1
ATOM 1037 C C . ASP A 1 134 ? -20.676 2.101 10.009 1.00 98.38 134 ASP A C 1
ATOM 1039 O O . ASP A 1 134 ? -21.684 1.748 10.628 1.00 98.38 134 ASP A O 1
ATOM 1043 N N . LYS A 1 135 ? -19.594 1.307 9.979 1.00 98.31 135 LYS A N 1
ATOM 1044 C CA . LYS A 1 135 ? -19.495 -0.007 10.644 1.00 98.31 135 LYS A CA 1
ATOM 1045 C C . LYS A 1 135 ? -19.099 0.133 12.116 1.00 98.31 135 LYS A C 1
ATOM 1047 O O . LYS A 1 135 ? -18.108 -0.447 12.564 1.00 98.31 135 LYS A O 1
ATOM 1052 N N . PHE A 1 136 ? -19.865 0.918 12.871 1.00 97.62 136 PHE A N 1
ATOM 1053 C CA . PHE A 1 136 ? -19.482 1.353 14.218 1.00 97.62 136 PHE A CA 1
ATOM 1054 C C . PHE A 1 136 ? -19.260 0.207 15.208 1.00 97.62 136 PHE A C 1
ATOM 1056 O O . PHE A 1 136 ? -18.319 0.277 15.989 1.00 97.62 136 PHE A O 1
ATOM 1063 N N . ASP A 1 137 ? -20.047 -0.869 15.147 1.00 97.56 137 ASP A N 1
ATOM 1064 C CA . ASP A 1 137 ? -19.905 -1.996 16.082 1.00 97.56 137 ASP A CA 1
ATOM 1065 C C . ASP A 1 137 ? -18.527 -2.669 15.978 1.00 97.56 137 ASP A C 1
ATOM 1067 O O . ASP A 1 137 ? -17.885 -2.973 16.984 1.00 97.56 137 ASP A O 1
ATOM 1071 N N . ILE A 1 138 ? -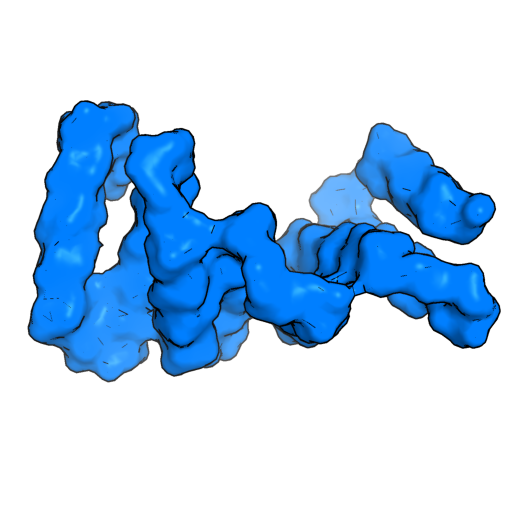18.049 -2.880 14.747 1.00 97.50 138 ILE A N 1
ATOM 1072 C CA . ILE A 1 138 ? -16.746 -3.507 14.492 1.00 97.50 138 ILE A CA 1
ATOM 1073 C C . ILE A 1 138 ? -15.621 -2.493 14.724 1.00 97.50 138 ILE A C 1
ATOM 1075 O O . ILE A 1 138 ? -14.607 -2.841 15.328 1.00 97.50 138 ILE A O 1
ATOM 1079 N N . ALA A 1 139 ? -15.820 -1.237 14.313 1.00 97.75 139 ALA A N 1
ATOM 1080 C CA . ALA A 1 139 ? -14.852 -0.167 14.531 1.00 97.75 139 ALA A CA 1
ATOM 1081 C C . ALA A 1 139 ? -14.580 0.078 16.022 1.00 97.75 139 ALA A C 1
ATOM 1083 O O . ALA A 1 139 ? -13.432 0.277 16.400 1.00 97.75 139 ALA A O 1
ATOM 1084 N N . LEU A 1 140 ? -15.614 0.028 16.871 1.00 97.94 140 LEU A N 1
ATOM 1085 C CA . LEU A 1 140 ? -15.476 0.147 18.324 1.00 97.94 140 LEU A CA 1
ATOM 1086 C C . LEU A 1 140 ? -14.628 -0.990 18.895 1.00 97.94 140 LEU A C 1
ATOM 1088 O O . LEU A 1 140 ? -13.667 -0.730 19.611 1.00 97.94 140 LEU A O 1
ATOM 1092 N N . LYS A 1 141 ? -14.925 -2.237 18.512 1.00 97.25 141 LYS A N 1
ATOM 1093 C CA . LYS A 1 141 ? -14.154 -3.402 18.959 1.00 97.25 141 LYS A CA 1
ATOM 1094 C C . LYS A 1 141 ? -12.678 -3.298 18.557 1.00 97.25 141 LYS A C 1
ATOM 1096 O O . LYS A 1 141 ? -11.798 -3.454 19.395 1.00 97.25 141 LYS A O 1
ATOM 1101 N N . ASN A 1 142 ? -12.408 -3.008 17.286 1.00 97.12 142 ASN A N 1
ATOM 1102 C CA . ASN A 1 142 ? -11.040 -2.843 16.794 1.00 97.12 142 ASN A CA 1
ATOM 1103 C C . ASN A 1 142 ? -10.360 -1.593 17.387 1.00 97.12 142 ASN A C 1
ATOM 1105 O O . ASN A 1 142 ? -9.140 -1.559 17.529 1.00 97.12 142 ASN A O 1
ATOM 1109 N N . GLY A 1 143 ? -11.138 -0.571 17.751 1.00 97.31 143 GLY A N 1
ATOM 1110 C CA . GLY A 1 143 ? -10.671 0.624 18.450 1.00 97.31 143 GLY A CA 1
ATOM 1111 C C . GLY A 1 143 ? -10.189 0.334 19.872 1.00 97.31 143 GLY A C 1
ATOM 1112 O O . GLY A 1 143 ? -9.160 0.871 20.279 1.00 97.31 143 GLY A O 1
ATOM 1113 N N . ASP A 1 144 ? -10.865 -0.557 20.601 1.00 97.69 144 ASP A N 1
ATOM 1114 C CA . ASP A 1 144 ? -10.415 -1.022 21.920 1.00 97.69 144 ASP A CA 1
ATOM 1115 C C . ASP A 1 144 ? -9.090 -1.797 21.819 1.00 97.69 144 ASP A C 1
ATOM 1117 O O . ASP A 1 144 ? -8.168 -1.581 22.617 1.00 97.69 144 ASP A O 1
ATOM 1121 N N . ASP A 1 145 ? -8.959 -2.651 20.797 1.00 95.50 145 ASP A N 1
ATOM 1122 C CA . ASP A 1 145 ? -7.714 -3.368 20.499 1.00 95.50 145 ASP A CA 1
ATOM 1123 C C . ASP A 1 145 ? -6.581 -2.384 20.148 1.00 95.50 145 ASP A C 1
ATOM 1125 O O . ASP A 1 145 ? -5.455 -2.522 20.636 1.00 95.50 145 ASP A O 1
ATOM 1129 N N . LEU A 1 146 ? -6.881 -1.343 19.361 1.00 96.25 146 LEU A N 1
ATOM 1130 C CA . LEU A 1 146 ? -5.934 -0.288 18.992 1.00 96.25 146 LEU A CA 1
ATOM 1131 C C . LEU A 1 146 ? -5.458 0.508 20.214 1.00 96.25 146 LEU A C 1
ATOM 1133 O O . LEU A 1 146 ? -4.256 0.733 20.367 1.00 96.25 146 LEU A O 1
ATOM 1137 N N . LEU A 1 147 ? -6.382 0.900 21.097 1.00 96.44 147 LEU A N 1
ATOM 1138 C CA . LEU A 1 147 ? -6.082 1.608 22.342 1.00 96.44 147 LEU A CA 1
ATOM 1139 C C . LEU A 1 147 ? -5.204 0.755 23.262 1.00 96.44 147 LEU A C 1
ATOM 1141 O O . LEU A 1 147 ? -4.204 1.240 23.793 1.00 96.44 147 LEU A O 1
ATOM 1145 N N . THR A 1 148 ? -5.545 -0.525 23.409 1.00 96.44 148 THR A N 1
ATOM 1146 C CA . THR A 1 148 ? -4.773 -1.480 24.213 1.00 96.44 148 THR A CA 1
ATOM 1147 C C . THR A 1 148 ? -3.356 -1.633 23.668 1.00 96.44 148 THR A C 1
ATOM 1149 O O . THR A 1 148 ? -2.381 -1.577 24.428 1.00 96.44 148 THR A O 1
ATOM 1152 N N . LEU A 1 149 ? -3.224 -1.788 22.347 1.00 95.06 149 LEU A N 1
ATOM 1153 C CA . LEU A 1 149 ? -1.933 -1.906 21.679 1.00 95.06 149 LEU A CA 1
ATOM 1154 C C . LEU A 1 149 ? -1.090 -0.642 21.877 1.00 95.06 149 LEU A C 1
ATOM 1156 O O . LEU A 1 149 ? 0.104 -0.754 22.156 1.00 95.06 149 LEU A O 1
ATOM 1160 N N . ALA A 1 150 ? -1.708 0.538 21.789 1.00 96.25 150 ALA A N 1
ATOM 1161 C CA . ALA A 1 150 ? -1.022 1.809 21.971 1.00 96.25 150 ALA A CA 1
ATOM 1162 C C . ALA A 1 150 ? -0.503 2.000 23.397 1.00 96.25 150 ALA A C 1
ATOM 1164 O O . ALA A 1 150 ? 0.680 2.264 23.591 1.00 96.25 150 ALA A O 1
ATOM 1165 N N . GLN A 1 151 ? -1.362 1.788 24.396 1.00 96.25 151 GLN A N 1
ATOM 1166 C CA . GLN A 1 151 ? -1.009 1.944 25.808 1.00 96.25 151 GLN A CA 1
ATOM 1167 C C . GLN A 1 151 ? 0.078 0.962 26.246 1.00 96.25 151 GLN A C 1
ATOM 1169 O O . GLN A 1 151 ? 0.993 1.332 26.976 1.00 96.25 151 GLN A O 1
ATOM 1174 N N . THR A 1 152 ? -0.007 -0.287 25.785 1.00 96.12 152 THR A N 1
ATOM 1175 C CA . THR A 1 152 ? 0.946 -1.336 26.177 1.00 96.12 152 THR A CA 1
ATOM 1176 C C . THR A 1 152 ? 2.339 -1.105 25.583 1.00 96.12 152 THR A C 1
ATOM 1178 O O . THR A 1 152 ? 3.321 -1.600 26.131 1.00 96.12 152 THR A O 1
ATOM 1181 N N . ASN A 1 153 ? 2.441 -0.357 24.479 1.00 95.19 153 ASN A N 1
ATOM 1182 C CA . ASN A 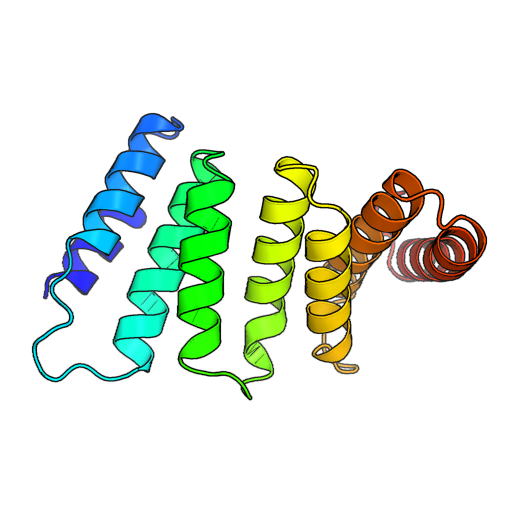1 153 ? 3.687 -0.173 23.726 1.00 95.19 153 ASN A CA 1
ATOM 1183 C C . ASN A 1 153 ? 4.136 1.295 23.615 1.00 95.19 153 ASN A C 1
ATOM 1185 O O . ASN A 1 153 ? 5.027 1.580 22.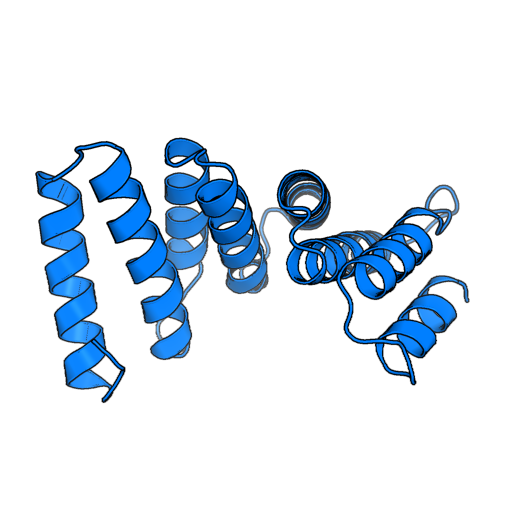818 1.00 95.19 153 ASN A O 1
ATOM 1189 N N . ASP A 1 154 ? 3.536 2.205 24.391 1.00 94.31 154 ASP A N 1
ATOM 1190 C CA . ASP A 1 154 ? 3.828 3.651 24.382 1.00 94.31 154 ASP A CA 1
ATOM 1191 C C . ASP A 1 154 ? 3.762 4.277 22.970 1.00 94.31 154 ASP A C 1
ATOM 1193 O O . ASP A 1 154 ? 4.614 5.063 22.554 1.00 94.31 154 ASP A O 1
ATOM 1197 N N . LEU A 1 155 ? 2.752 3.874 22.189 1.00 93.50 155 LEU A N 1
ATOM 1198 C CA . LEU A 1 155 ? 2.492 4.410 20.848 1.00 93.50 155 LEU A CA 1
ATOM 1199 C C . LEU A 1 155 ? 1.545 5.621 20.930 1.00 93.50 155 LEU A C 1
ATOM 1201 O O . LEU A 1 155 ? 0.748 5.714 21.868 1.00 93.50 155 LEU A O 1
ATOM 1205 N N . PRO A 1 156 ? 1.589 6.547 19.952 1.00 87.69 156 PRO A N 1
ATOM 1206 C CA . PRO A 1 156 ? 0.699 7.705 19.937 1.00 87.69 156 PRO A CA 1
ATOM 1207 C C . PRO A 1 156 ? -0.781 7.295 19.889 1.00 87.69 156 PRO A C 1
ATOM 1209 O O . PRO A 1 156 ? -1.131 6.282 19.287 1.00 87.69 156 PRO A O 1
ATOM 1212 N N . LEU A 1 157 ? -1.643 8.112 20.499 1.00 74.94 157 LEU A N 1
ATOM 1213 C CA . LEU A 1 157 ? -3.105 8.021 20.402 1.00 74.94 157 LEU A CA 1
ATOM 1214 C C . LEU A 1 157 ? -3.638 9.017 19.372 1.00 74.94 157 LEU A C 1
ATOM 1216 O O . LEU A 1 157 ? -3.151 10.171 19.369 1.00 74.94 157 LEU A O 1
#

Foldseek 3Di:
DLLVVLVCLVVDDFDQELVRLQVSLVSLVPDDPPPDDALVSLLSSLQSSLVSCVSSLVLVSNLVSLVSSCVSPVPDLVCLVSLQSNLVSCVSVVVLVRNLVSLVVSLVSDDPPDDLVSPLSSLVSNLVSCVSVVVVVVSVVSVVVNVVSCVVRVHDD

Radius of gyration: 16.92 Å; chains: 1; bounding box: 42×34×48 Å

pLDDT: mean 95.35, std 4.23, range [74.94, 98.88]

Secondary structure (DSSP, 8-state):
-HHHHHHHHHTSS---SHHHHHHHHHHHHTS---SS--HHHHHHHHHHHHHHHHHTT-HHHHHHHHHHHHTTSTT-GGGHHHHHHHHHHHHHTT-HHHHHHHHHHHHHH--TTS-HHHHHHHHHHHHHHHHHTT-HHHHHHHHHHHHHHHHHHT---

InterPro domains:
  IPR011990 Tetratricopeptide-like helical domain superfamily [G3DSA:1.25.40.10] (2-155)
  IPR011990 Tetratricopeptide-like helical domain superfamily [SSF48452] (46-150)
  IPR019734 Tetratricopeptide repeat [PS50005] (43-76)
  IPR019734 Tetratricopeptide repeat [SM00028] (43-76)
  IPR019734 Tetratricopeptide repeat [SM00028] (80-113)

Organism: NCBI:txid44058